Protein AF-A0A8I1KS48-F1 (afdb_monomer_lite)

pLDDT: mean 93.6, std 5.98, range [64.94, 98.06]

Foldseek 3Di:
DCVPDDDDPDDDQADPVRHGD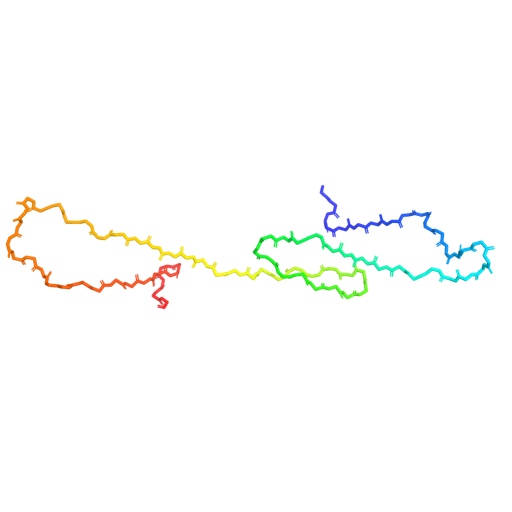DDDDDDDDDPQWDWDGDGHDIDTDRHDDDDDDDDDDDPDVPDPPDDPDDDDFDDDVNHGD

Secondary structure (DSSP, 8-state):
--TT-----S--SB-TTSPBPPP---PPP-TTEEEEEETTEEEEEE---------PPP-SSS-S---S------EETTEE-

Structure (mmCIF, N/CA/C/O backbone):
data_AF-A0A8I1KS48-F1
#
_entry.id   AF-A0A8I1KS48-F1
#
loop_
_atom_site.group_PDB
_atom_site.id
_atom_site.type_symbol
_atom_site.label_atom_id
_atom_site.label_alt_id
_atom_site.label_comp_id
_atom_site.label_asym_id
_atom_site.label_entity_id
_atom_site.label_seq_id
_atom_site.pdbx_PDB_ins_code
_atom_site.Cartn_x
_atom_site.Cartn_y
_atom_site.Cartn_z
_atom_site.occupancy
_atom_site.B_iso_or_equiv
_atom_site.auth_seq_id
_atom_site.auth_comp_id
_atom_site.auth_asym_id
_atom_site.auth_atom_id
_atom_site.pdbx_PDB_model_num
ATOM 1 N N . ALA A 1 1 ? -6.703 -14.357 -16.190 1.00 64.94 1 ALA A N 1
ATOM 2 C CA . ALA A 1 1 ? -5.964 -13.362 -15.385 1.00 64.94 1 ALA A CA 1
ATOM 3 C C . ALA A 1 1 ? -4.557 -13.233 -15.958 1.00 64.94 1 ALA A C 1
ATOM 5 O O . ALA A 1 1 ? -3.989 -14.253 -16.320 1.00 64.94 1 ALA A O 1
ATOM 6 N N . THR A 1 2 ? -4.008 -12.024 -16.087 1.00 81.88 2 THR A N 1
ATOM 7 C CA . THR A 1 2 ? -2.692 -11.768 -16.717 1.00 81.88 2 THR A CA 1
ATOM 8 C C . THR A 1 2 ? -1.504 -11.982 -15.772 1.00 81.88 2 THR A C 1
ATOM 10 O O . THR A 1 2 ? -0.381 -11.618 -16.105 1.00 81.88 2 THR A O 1
ATOM 13 N N . ASN A 1 3 ? -1.732 -12.544 -14.579 1.00 92.06 3 ASN A N 1
ATOM 14 C CA . ASN A 1 3 ? -0.734 -12.648 -13.509 1.00 92.06 3 ASN A CA 1
ATOM 15 C C . ASN A 1 3 ? -0.035 -11.307 -13.215 1.00 92.06 3 ASN A C 1
ATOM 17 O O . ASN A 1 3 ? 1.164 -11.288 -12.961 1.00 92.06 3 ASN A O 1
ATOM 21 N N . TRP A 1 4 ? -0.788 -10.200 -13.290 1.00 93.31 4 TRP A N 1
ATOM 22 C CA . TRP A 1 4 ? -0.296 -8.834 -13.066 1.00 93.31 4 TRP A CA 1
ATOM 23 C C . TRP A 1 4 ? 0.862 -8.420 -13.982 1.00 93.31 4 TRP A C 1
ATOM 25 O O . TRP A 1 4 ? 1.678 -7.579 -13.626 1.00 93.31 4 TRP A O 1
ATOM 35 N N . LYS A 1 5 ? 0.919 -8.995 -15.187 1.00 94.06 5 LYS A N 1
ATOM 36 C CA . LYS A 1 5 ? 1.829 -8.563 -16.247 1.00 94.06 5 LYS A CA 1
ATOM 37 C C . LYS A 1 5 ? 1.099 -7.656 -17.227 1.00 94.06 5 LYS A C 1
ATOM 39 O O . LYS A 1 5 ? -0.068 -7.896 -17.550 1.00 94.06 5 LYS A O 1
ATOM 44 N N . TYR A 1 6 ? 1.811 -6.653 -17.720 1.00 95.25 6 TYR A N 1
ATOM 45 C CA . TYR A 1 6 ? 1.349 -5.746 -18.760 1.00 95.25 6 TYR A CA 1
ATOM 46 C C . TYR A 1 6 ? 2.451 -5.556 -19.808 1.00 95.25 6 TYR A C 1
ATOM 48 O O . TYR A 1 6 ? 3.625 -5.805 -19.538 1.00 95.25 6 TYR A O 1
ATOM 56 N N . ALA A 1 7 ? 2.057 -5.162 -21.015 1.00 95.06 7 ALA A N 1
ATOM 57 C CA . ALA A 1 7 ? 2.971 -4.868 -22.108 1.00 95.06 7 ALA A CA 1
ATOM 58 C C . ALA A 1 7 ? 2.352 -3.806 -23.021 1.00 95.06 7 ALA A C 1
ATOM 60 O O . ALA A 1 7 ? 1.150 -3.842 -23.286 1.00 95.06 7 ALA A O 1
ATOM 61 N N . PHE A 1 8 ? 3.190 -2.899 -23.516 1.00 95.62 8 PHE A N 1
ATOM 62 C CA . PHE A 1 8 ? 2.865 -1.984 -24.605 1.00 95.62 8 PHE A CA 1
ATOM 63 C C . PHE A 1 8 ? 3.677 -2.430 -25.821 1.00 95.62 8 PHE A C 1
ATOM 65 O O . PHE A 1 8 ? 4.903 -2.504 -25.745 1.00 95.62 8 PHE A O 1
ATOM 72 N N . ALA A 1 9 ? 2.994 -2.804 -26.899 1.00 95.94 9 ALA A N 1
ATOM 73 C CA . ALA A 1 9 ? 3.620 -3.233 -28.145 1.00 95.94 9 ALA A CA 1
ATOM 74 C C . ALA A 1 9 ? 3.605 -2.091 -29.165 1.00 95.94 9 ALA A C 1
ATOM 76 O O . ALA A 1 9 ? 2.774 -1.189 -29.066 1.00 95.94 9 ALA A O 1
ATOM 77 N N . ASP A 1 10 ? 4.523 -2.158 -30.130 1.00 96.06 10 ASP A N 1
ATOM 78 C CA . ASP A 1 10 ? 4.575 -1.261 -31.290 1.00 96.06 10 ASP A CA 1
ATOM 79 C C . ASP A 1 10 ? 4.663 0.235 -30.930 1.00 96.06 10 ASP A C 1
ATOM 81 O O . ASP A 1 10 ? 4.085 1.093 -31.593 1.00 96.06 10 ASP A O 1
ATOM 85 N N . VAL A 1 11 ? 5.406 0.553 -29.863 1.00 96.19 11 VAL A N 1
ATOM 86 C CA . VAL A 1 11 ? 5.726 1.934 -29.481 1.00 96.19 11 VAL A CA 1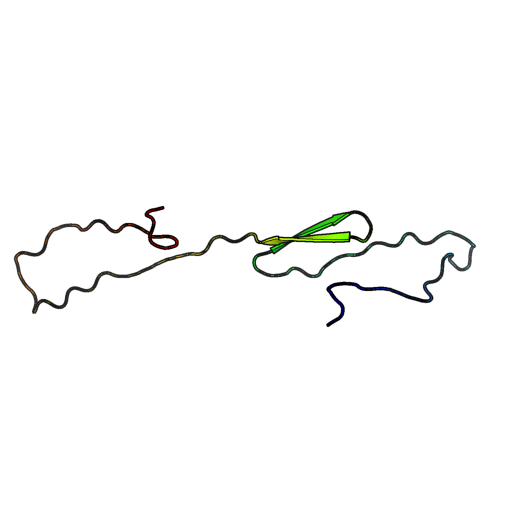
ATOM 87 C C . VAL A 1 11 ? 6.917 2.451 -30.289 1.00 96.19 11 VAL A C 1
ATOM 89 O O . VAL A 1 11 ? 7.908 1.746 -30.485 1.00 96.19 11 VAL A O 1
ATOM 92 N N . GLU A 1 12 ? 6.822 3.684 -30.780 1.00 97.50 12 GLU A N 1
ATOM 93 C CA . GLU A 1 12 ? 7.869 4.302 -31.595 1.00 97.50 12 GLU A CA 1
ATOM 94 C C . GLU A 1 12 ? 9.141 4.550 -30.773 1.00 97.50 12 GLU A C 1
ATOM 96 O O . GLU A 1 12 ? 9.097 5.075 -29.672 1.00 97.50 12 GLU A O 1
ATOM 101 N N . ALA A 1 13 ? 10.318 4.204 -31.289 1.00 97.12 13 ALA A N 1
ATOM 102 C CA . ALA A 1 13 ? 11.558 4.434 -30.542 1.00 97.12 13 ALA A CA 1
ATOM 103 C C . ALA A 1 13 ? 12.075 5.881 -30.661 1.00 97.12 13 ALA A C 1
ATOM 105 O O . ALA A 1 13 ? 12.791 6.349 -29.775 1.00 97.12 13 ALA A O 1
ATOM 106 N N . TYR A 1 14 ? 11.718 6.580 -31.742 1.00 98.06 14 TYR A N 1
ATOM 107 C CA . TYR A 1 14 ? 12.255 7.890 -32.102 1.00 98.06 14 TYR A CA 1
ATOM 108 C C . TYR A 1 14 ? 11.161 8.809 -32.635 1.00 98.06 14 TYR A C 1
ATOM 110 O O . TYR A 1 14 ? 10.239 8.345 -33.303 1.00 98.06 14 TYR A O 1
ATOM 118 N N . ASP A 1 15 ? 11.303 10.107 -32.384 1.00 96.44 15 ASP A N 1
ATOM 119 C CA . ASP A 1 15 ? 10.456 11.129 -32.989 1.00 96.44 15 ASP A CA 1
ATOM 120 C C . ASP A 1 15 ? 10.800 11.374 -34.472 1.00 96.44 15 ASP A C 1
ATOM 122 O O . ASP A 1 15 ? 11.753 10.818 -35.028 1.00 96.44 15 ASP A O 1
ATOM 126 N N . ALA A 1 16 ? 10.045 12.266 -35.120 1.00 97.12 16 ALA A N 1
ATOM 127 C CA . ALA A 1 16 ? 10.250 12.635 -36.524 1.00 97.12 16 ALA A CA 1
ATOM 128 C C . ALA A 1 16 ? 11.641 13.233 -36.831 1.00 97.12 16 ALA A C 1
ATOM 130 O O . ALA A 1 16 ? 12.036 13.290 -37.995 1.00 97.12 16 ALA A O 1
ATOM 131 N N . ASN A 1 17 ? 12.382 13.676 -35.812 1.00 96.88 17 ASN A N 1
ATOM 132 C CA . ASN A 1 17 ? 13.724 14.240 -35.935 1.00 96.88 17 ASN A CA 1
ATOM 133 C C . ASN A 1 17 ? 14.828 13.221 -35.586 1.00 96.88 17 ASN A C 1
ATOM 135 O O . ASN A 1 17 ? 16.009 13.568 -35.638 1.00 96.88 17 ASN A O 1
ATOM 139 N N . GLY A 1 18 ? 14.473 11.981 -35.231 1.00 96.69 18 GLY A N 1
ATOM 140 C CA . GLY A 1 18 ? 15.415 10.933 -34.833 1.00 96.69 18 GLY A CA 1
ATOM 141 C C . GLY A 1 18 ? 15.844 10.987 -33.362 1.00 96.69 18 GLY A C 1
ATOM 142 O O . GLY A 1 18 ? 16.835 10.350 -33.000 1.00 96.69 18 GLY A O 1
ATOM 143 N N . VAL A 1 19 ? 15.138 11.728 -32.500 1.00 98.00 19 VAL A N 1
ATOM 144 C CA . VAL A 1 19 ? 15.420 11.798 -31.056 1.00 98.00 19 VAL A CA 1
ATOM 145 C C . VAL A 1 19 ? 14.693 10.668 -30.331 1.00 98.00 19 VAL A C 1
ATOM 147 O O . VAL A 1 19 ? 13.501 10.467 -30.534 1.00 98.00 19 VAL A O 1
ATOM 150 N N . ALA A 1 20 ? 15.406 9.925 -29.479 1.00 97.88 20 ALA A N 1
ATOM 151 C CA . ALA A 1 20 ? 14.841 8.778 -28.771 1.00 97.88 20 ALA A CA 1
ATOM 152 C C . ALA A 1 20 ? 13.784 9.194 -27.737 1.00 97.88 20 ALA A C 1
ATOM 154 O O . ALA A 1 20 ? 14.019 10.096 -26.925 1.00 97.88 20 ALA A O 1
ATOM 155 N N . TYR A 1 21 ? 12.654 8.486 -27.711 1.00 97.81 21 TYR A N 1
ATOM 156 C CA . TYR A 1 21 ? 11.655 8.663 -26.663 1.00 97.81 21 TYR A CA 1
ATOM 157 C C . TYR A 1 21 ? 12.111 8.028 -25.348 1.00 97.81 21 TYR A C 1
ATOM 159 O O . TYR A 1 21 ? 12.648 6.919 -25.308 1.00 97.81 21 TYR A O 1
ATOM 167 N N . LYS A 1 22 ? 11.846 8.729 -24.243 1.00 97.06 22 LYS A N 1
ATOM 168 C CA . LYS A 1 22 ? 11.952 8.173 -22.896 1.00 97.06 22 LYS A CA 1
ATOM 169 C C . LYS A 1 22 ? 10.565 7.739 -22.438 1.00 97.06 22 LYS A C 1
ATOM 171 O O . LYS A 1 22 ? 9.675 8.576 -22.303 1.00 97.06 22 LYS A O 1
ATOM 176 N N . TYR A 1 23 ? 10.408 6.449 -22.170 1.00 97.38 23 TYR A N 1
ATOM 177 C CA . TYR A 1 23 ? 9.173 5.886 -21.639 1.00 97.38 23 TYR A CA 1
ATOM 178 C C . TYR A 1 23 ? 9.239 5.723 -20.125 1.00 97.38 23 TYR A C 1
ATOM 180 O O . TYR A 1 23 ? 10.273 5.370 -19.562 1.00 97.38 23 TYR A O 1
ATOM 188 N N . GLU A 1 24 ? 8.106 5.971 -19.478 1.00 96.88 24 GLU A N 1
ATOM 189 C CA . GLU A 1 24 ? 7.895 5.804 -18.044 1.00 96.88 24 GLU A CA 1
ATOM 190 C C . GLU A 1 24 ? 6.488 5.247 -17.826 1.00 96.88 24 GLU A C 1
ATOM 192 O O . GLU A 1 24 ? 5.607 5.385 -18.679 1.00 96.88 24 GLU A O 1
ATOM 197 N N . VAL A 1 25 ? 6.268 4.623 -16.674 1.00 97.50 25 VAL A N 1
ATOM 198 C CA . VAL A 1 25 ? 4.954 4.122 -16.266 1.00 97.50 25 VAL A CA 1
ATOM 199 C C . VAL A 1 25 ? 4.542 4.779 -14.963 1.00 97.50 25 VAL A C 1
ATOM 201 O O . VAL A 1 25 ? 5.371 5.143 -14.132 1.00 97.50 25 VAL A O 1
ATOM 204 N N . LYS A 1 26 ? 3.234 4.938 -14.784 1.00 95.06 26 LYS A N 1
ATOM 205 C CA . LYS A 1 26 ? 2.658 5.466 -13.556 1.00 95.06 26 LYS A CA 1
ATOM 206 C C . LYS A 1 26 ? 1.347 4.762 -13.275 1.00 95.06 26 LYS A C 1
ATOM 208 O O . LYS A 1 26 ? 0.495 4.645 -14.154 1.00 95.06 26 LYS A O 1
ATOM 213 N N . GLU A 1 27 ? 1.184 4.332 -12.036 1.00 96.06 27 GLU A N 1
ATOM 214 C CA . GLU A 1 27 ? -0.067 3.761 -11.566 1.00 96.06 27 GLU A CA 1
ATOM 215 C C . GLU A 1 27 ? -1.046 4.856 -11.126 1.00 96.06 27 GLU A C 1
ATOM 217 O O . GLU A 1 27 ? -0.650 5.908 -10.613 1.00 96.06 27 GLU A O 1
ATOM 222 N N . GLN A 1 28 ? -2.342 4.610 -11.320 1.00 96.00 28 GLN A N 1
ATOM 223 C CA . GLN A 1 28 ? -3.375 5.426 -10.689 1.00 96.00 28 GLN A CA 1
ATOM 224 C C . GLN A 1 28 ? -3.448 5.100 -9.189 1.00 96.00 28 GLN A C 1
ATOM 226 O O . GLN A 1 28 ? -3.300 3.935 -8.827 1.00 96.00 28 GLN A O 1
ATOM 231 N N . PRO A 1 29 ? -3.703 6.082 -8.306 1.00 92.12 29 PRO A N 1
ATOM 232 C CA . PRO A 1 29 ? -3.760 5.834 -6.870 1.00 92.12 29 PRO A CA 1
ATOM 233 C C . PRO A 1 29 ? -4.776 4.750 -6.500 1.00 92.12 29 PRO A C 1
ATOM 235 O O . PRO A 1 29 ? -5.936 4.805 -6.913 1.00 92.12 29 PRO A O 1
ATOM 238 N N . VAL A 1 30 ? -4.353 3.805 -5.662 1.00 92.38 30 VAL A N 1
ATOM 239 C CA . VAL A 1 30 ? -5.216 2.762 -5.102 1.00 92.38 30 VAL A CA 1
ATOM 240 C C . VAL A 1 30 ? -5.371 3.013 -3.606 1.00 92.38 30 VAL A C 1
ATOM 242 O O . VAL A 1 30 ? -4.392 3.072 -2.865 1.00 92.38 30 VAL A O 1
ATOM 245 N N . VAL A 1 31 ? -6.612 3.178 -3.142 1.00 88.31 31 VAL A N 1
ATOM 246 C CA . VAL A 1 31 ? -6.900 3.424 -1.720 1.00 88.31 31 VAL A CA 1
ATOM 247 C C . VAL A 1 31 ? -6.356 2.274 -0.871 1.00 88.31 31 VAL A C 1
ATOM 249 O O . VAL A 1 31 ? -6.629 1.106 -1.142 1.00 88.31 31 VAL A O 1
ATOM 252 N N . GLY A 1 32 ? -5.609 2.613 0.178 1.00 89.38 32 GLY A N 1
ATOM 253 C CA . GLY A 1 32 ? -4.996 1.628 1.067 1.00 89.38 32 GLY A CA 1
ATOM 254 C C . GLY A 1 32 ? -3.673 1.046 0.552 1.00 89.38 32 GLY A C 1
ATOM 255 O O . GLY A 1 32 ? -3.187 0.059 1.108 1.00 89.38 32 GLY A O 1
ATOM 256 N N . TYR A 1 33 ? -3.101 1.615 -0.513 1.00 93.38 33 TYR A N 1
ATOM 257 C CA . TYR A 1 33 ? -1.818 1.206 -1.072 1.00 93.38 33 TYR A CA 1
ATOM 258 C C . TYR A 1 33 ? -0.931 2.410 -1.387 1.00 93.38 33 TYR A C 1
ATOM 260 O O . TYR A 1 33 ? -1.390 3.461 -1.830 1.00 93.38 33 TYR A O 1
ATOM 268 N N . GLN A 1 34 ? 0.362 2.229 -1.148 1.00 93.06 34 GLN A N 1
ATOM 269 C CA . GLN A 1 34 ? 1.423 3.119 -1.577 1.00 93.06 34 GLN A CA 1
ATOM 270 C C . GLN A 1 34 ? 2.160 2.433 -2.720 1.00 93.06 34 GLN A C 1
ATOM 272 O O . GLN A 1 34 ? 2.671 1.324 -2.552 1.00 93.06 34 GLN A O 1
ATOM 277 N N . SER A 1 35 ? 2.192 3.108 -3.863 1.00 95.94 35 SER A N 1
ATOM 278 C CA . SER A 1 35 ? 2.831 2.631 -5.086 1.00 95.94 35 SER A CA 1
ATOM 279 C C . SER A 1 35 ? 4.262 3.162 -5.175 1.00 95.94 35 SER A C 1
ATOM 281 O O . SER A 1 35 ? 4.504 4.334 -4.868 1.00 95.94 35 SER A O 1
ATOM 283 N N . ASP A 1 36 ? 5.194 2.308 -5.586 1.00 96.62 36 ASP A N 1
ATOM 284 C CA . ASP A 1 36 ? 6.589 2.644 -5.874 1.00 96.62 36 ASP A CA 1
ATOM 285 C C . ASP A 1 36 ? 6.989 2.074 -7.241 1.00 96.62 36 ASP A C 1
ATOM 287 O O . ASP A 1 36 ? 6.716 0.907 -7.542 1.00 96.62 36 ASP A O 1
ATOM 291 N N . VAL A 1 37 ? 7.597 2.909 -8.088 1.00 97.06 37 VAL A N 1
ATOM 292 C CA . VAL A 1 37 ? 7.897 2.581 -9.489 1.00 97.06 37 VAL A CA 1
ATOM 293 C C . VAL A 1 37 ? 9.406 2.529 -9.697 1.00 97.06 37 VAL A C 1
ATOM 295 O O . VAL A 1 37 ? 10.110 3.532 -9.555 1.00 97.06 37 VAL A O 1
ATOM 298 N N . HIS A 1 38 ? 9.900 1.364 -10.112 1.00 96.69 38 HIS A N 1
ATOM 299 C CA . HIS A 1 38 ? 11.304 1.133 -10.442 1.00 96.69 38 HIS A CA 1
ATOM 300 C C . HIS A 1 38 ? 11.438 0.701 -11.901 1.00 96.69 38 HIS A C 1
ATOM 302 O O . HIS A 1 38 ? 11.269 -0.465 -12.257 1.00 96.69 38 HIS A O 1
ATOM 308 N N . GLY A 1 39 ? 11.739 1.669 -12.770 1.00 95.94 39 GLY A N 1
ATOM 309 C CA . GLY A 1 39 ? 11.724 1.452 -14.215 1.00 95.94 39 GLY A CA 1
ATOM 310 C C . GLY A 1 39 ? 10.301 1.166 -14.689 1.00 95.94 39 GLY A C 1
ATOM 311 O O . GLY A 1 39 ? 9.481 2.078 -14.744 1.00 95.94 39 GLY A O 1
ATOM 312 N N . TYR A 1 40 ? 10.020 -0.099 -15.002 1.00 97.00 40 TYR A N 1
ATOM 313 C CA . TYR A 1 40 ? 8.694 -0.570 -15.414 1.00 97.00 40 TYR A CA 1
ATOM 314 C C . TYR A 1 40 ? 8.050 -1.513 -14.388 1.00 97.00 40 TYR A C 1
ATOM 316 O O . TYR A 1 40 ? 6.8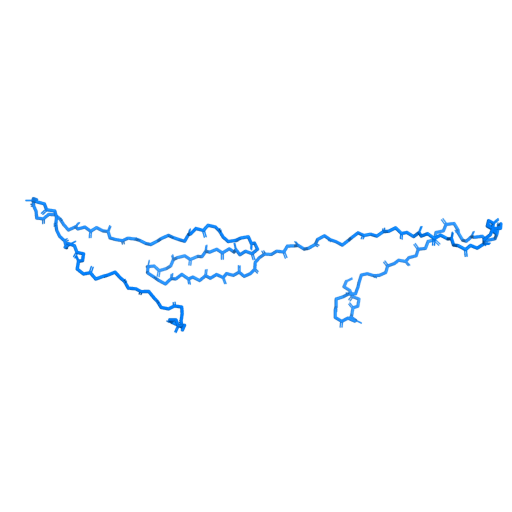98 -1.912 -14.547 1.00 97.00 40 TYR A O 1
ATOM 324 N N . ASP A 1 41 ? 8.750 -1.855 -13.312 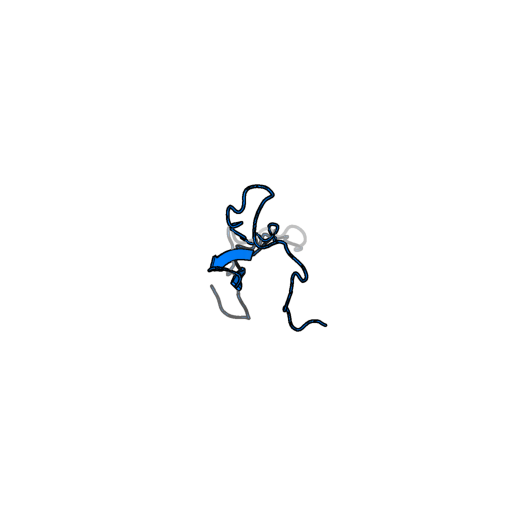1.00 97.38 41 ASP A N 1
ATOM 325 C CA . ASP A 1 41 ? 8.152 -2.636 -12.239 1.00 97.38 41 ASP A CA 1
ATOM 326 C C . ASP A 1 41 ? 7.414 -1.700 -11.278 1.00 97.38 41 ASP A C 1
ATOM 328 O O . ASP A 1 41 ? 7.943 -0.671 -10.851 1.00 97.38 41 ASP A O 1
ATOM 332 N N . ILE A 1 42 ? 6.173 -2.060 -10.949 1.00 97.94 42 ILE A N 1
ATOM 333 C CA . ILE A 1 42 ? 5.318 -1.320 -10.018 1.00 97.94 42 ILE A CA 1
ATOM 334 C C . ILE A 1 42 ? 5.115 -2.198 -8.786 1.00 97.94 42 ILE A C 1
ATOM 336 O O . ILE A 1 42 ? 4.575 -3.303 -8.884 1.00 97.94 42 ILE A O 1
ATOM 340 N N . THR A 1 43 ? 5.543 -1.706 -7.625 1.00 96.94 43 THR A N 1
ATOM 341 C CA . THR A 1 43 ? 5.351 -2.375 -6.336 1.00 96.94 43 THR A CA 1
ATOM 342 C C . THR A 1 43 ? 4.304 -1.632 -5.521 1.00 96.94 43 THR A C 1
ATOM 344 O O . THR A 1 43 ? 4.447 -0.447 -5.244 1.00 96.94 43 THR A O 1
ATOM 347 N N . ASN A 1 44 ? 3.271 -2.349 -5.083 1.00 95.94 44 ASN A N 1
ATOM 348 C CA . ASN A 1 44 ? 2.228 -1.813 -4.217 1.00 95.94 44 ASN A CA 1
ATOM 349 C C . ASN A 1 44 ? 2.386 -2.335 -2.791 1.00 95.94 44 ASN A C 1
ATOM 351 O O . ASN A 1 44 ? 2.176 -3.520 -2.521 1.00 95.94 44 ASN A O 1
ATOM 355 N N . THR A 1 45 ? 2.695 -1.438 -1.860 1.00 94.44 45 THR A N 1
ATOM 356 C CA . THR A 1 45 ? 2.720 -1.743 -0.427 1.00 94.44 45 THR A CA 1
ATOM 357 C C . THR A 1 45 ? 1.376 -1.383 0.178 1.00 94.44 45 THR A C 1
ATOM 359 O O . THR A 1 45 ? 0.927 -0.247 0.054 1.00 94.44 45 THR A O 1
ATOM 362 N N . LYS A 1 46 ? 0.712 -2.334 0.842 1.00 90.69 46 LYS A N 1
ATOM 363 C CA . LYS A 1 46 ? -0.543 -2.045 1.541 1.00 90.69 46 LYS A CA 1
ATOM 364 C C . LYS A 1 46 ? -0.249 -1.104 2.708 1.00 90.69 46 LYS A C 1
ATOM 366 O O . LYS A 1 46 ? 0.420 -1.499 3.659 1.00 90.69 46 LYS A O 1
ATOM 371 N N . VAL A 1 47 ? -0.758 0.118 2.631 1.00 85.81 47 VAL A N 1
ATOM 372 C CA . VAL A 1 47 ? -0.632 1.129 3.681 1.00 85.81 47 VAL A CA 1
ATOM 373 C C . VAL A 1 47 ? -2.027 1.525 4.112 1.00 85.81 47 VAL A C 1
ATOM 375 O O . VAL A 1 47 ? -2.877 1.876 3.302 1.00 85.81 47 VAL A O 1
ATOM 378 N N . GLY A 1 48 ? -2.312 1.428 5.396 1.00 74.75 48 GLY A N 1
ATOM 379 C CA . GLY A 1 48 ? -3.633 1.782 5.871 1.00 74.75 48 GLY A CA 1
ATOM 380 C C . GLY A 1 48 ? -3.712 1.669 7.369 1.00 74.75 48 GLY A C 1
ATOM 381 O O . GLY A 1 48 ? -3.400 0.629 7.944 1.00 74.75 48 GLY A O 1
ATOM 382 N N . GLU A 1 49 ? -4.174 2.746 7.976 1.00 71.38 49 GLU A N 1
ATOM 383 C CA . GLU A 1 49 ? -4.726 2.714 9.314 1.00 71.38 49 GLU A CA 1
ATOM 384 C C . GLU A 1 49 ? -6.222 2.435 9.186 1.00 71.38 49 GLU A C 1
ATOM 386 O O . GLU A 1 49 ? -6.891 2.914 8.268 1.00 71.38 49 GLU A O 1
ATOM 391 N N . THR A 1 50 ? -6.755 1.629 10.095 1.00 75.31 50 THR A N 1
ATOM 392 C CA . THR A 1 50 ? -8.199 1.457 10.227 1.00 75.31 50 THR A CA 1
ATOM 393 C C . THR A 1 50 ? -8.647 2.166 11.490 1.00 75.31 50 THR A C 1
ATOM 395 O O . THR A 1 50 ? -7.981 2.087 12.521 1.00 75.31 50 THR A O 1
ATOM 398 N N . LYS A 1 51 ? -9.790 2.845 11.424 1.00 81.69 51 LYS A N 1
ATOM 399 C CA . LYS A 1 51 ? -10.414 3.449 12.598 1.00 81.69 51 LYS A CA 1
ATOM 400 C C . LYS A 1 51 ? -11.426 2.464 13.174 1.00 81.69 51 LYS A C 1
ATOM 402 O O . LYS A 1 51 ? -12.280 1.969 12.441 1.00 81.69 51 LYS A O 1
ATOM 407 N N . VAL A 1 52 ? -11.321 2.167 14.466 1.00 89.56 52 VAL A N 1
ATOM 408 C CA . VAL A 1 52 ? -12.278 1.318 15.188 1.00 89.56 52 VAL A CA 1
ATOM 409 C C . VAL A 1 52 ? -12.915 2.161 16.280 1.00 89.56 52 VAL A C 1
ATOM 411 O O . VAL A 1 52 ? -12.227 2.653 17.169 1.00 89.56 52 VAL A O 1
ATOM 414 N N . GLU A 1 53 ? -14.229 2.344 16.197 1.00 93.69 53 GLU A N 1
ATOM 415 C CA . GLU A 1 53 ? -15.013 3.109 17.164 1.00 93.69 53 GLU A CA 1
ATOM 416 C C . GLU A 1 53 ? -16.239 2.306 17.587 1.00 93.69 53 GLU A C 1
ATOM 418 O O . GLU A 1 53 ? -16.792 1.523 16.815 1.00 93.69 53 GLU A O 1
ATOM 423 N N . GLY A 1 54 ? -16.671 2.514 18.825 1.00 94.25 54 GLY A N 1
ATOM 424 C CA . GLY A 1 54 ? -17.856 1.878 19.371 1.00 94.25 54 GLY A CA 1
ATOM 425 C C . GLY A 1 54 ? -18.390 2.660 20.557 1.00 94.25 54 GLY A C 1
ATOM 426 O O . GLY A 1 54 ? -17.683 3.454 21.177 1.00 94.25 54 GLY A O 1
ATOM 427 N N . THR A 1 55 ? -19.656 2.428 20.878 1.00 96.44 55 THR A N 1
ATOM 428 C CA . THR A 1 55 ? -20.304 2.992 22.058 1.00 96.44 55 THR A CA 1
ATOM 429 C C . THR A 1 55 ? -20.639 1.875 23.034 1.00 96.44 55 THR A C 1
ATOM 431 O O . THR A 1 55 ? -20.996 0.761 22.648 1.00 96.44 55 THR A O 1
ATOM 434 N N . LYS A 1 56 ? -20.525 2.167 24.332 1.00 95.31 56 LYS A N 1
ATOM 435 C CA . LYS A 1 56 ? -21.062 1.292 25.373 1.00 95.31 56 LYS A CA 1
ATOM 436 C C . LYS A 1 56 ? -22.495 1.714 25.667 1.00 95.31 56 LYS A C 1
ATOM 438 O O . LYS A 1 56 ? -22.726 2.812 26.165 1.00 95.31 56 LYS A O 1
ATOM 443 N N . THR A 1 57 ? -23.437 0.809 25.440 1.00 95.19 57 THR A N 1
ATOM 444 C CA . THR A 1 57 ? -24.815 0.944 25.921 1.00 95.19 57 THR A CA 1
ATOM 445 C C . THR A 1 57 ? -25.022 0.042 27.133 1.00 95.19 57 THR A C 1
ATOM 447 O O . THR A 1 57 ? -24.590 -1.112 27.141 1.00 95.19 57 THR A O 1
ATOM 450 N N . TRP A 1 58 ? -25.676 0.569 28.166 1.00 95.81 58 TRP A N 1
ATOM 451 C CA . TRP A 1 58 ? -26.159 -0.207 29.306 1.00 95.81 58 TRP A CA 1
ATOM 452 C C . TRP A 1 58 ? -27.642 -0.526 29.100 1.00 95.81 58 TRP A C 1
ATOM 454 O O . TRP A 1 58 ? -28.442 0.385 28.910 1.00 95.81 58 TRP A O 1
ATOM 464 N N . ASN A 1 59 ? -28.001 -1.810 29.131 1.00 94.88 59 ASN A N 1
ATOM 465 C CA . ASN A 1 59 ? -29.389 -2.272 29.153 1.00 94.88 59 ASN A CA 1
ATOM 466 C C . ASN A 1 59 ? -29.638 -3.004 30.477 1.00 94.88 59 ASN A C 1
ATOM 468 O O . ASN A 1 59 ? -29.531 -4.223 30.556 1.00 94.88 59 ASN A O 1
ATOM 472 N N . ASP A 1 60 ? -29.871 -2.228 31.529 1.00 95.19 60 ASP A N 1
ATOM 473 C CA . ASP A 1 60 ? -29.917 -2.689 32.922 1.00 95.19 60 ASP A CA 1
ATOM 474 C C . ASP A 1 60 ? -31.116 -2.107 33.694 1.00 95.19 60 ASP A C 1
ATOM 476 O O . ASP A 1 60 ? -31.104 -2.056 34.920 1.00 95.19 60 ASP A O 1
ATOM 480 N N . ASN A 1 61 ? -32.140 -1.625 32.978 1.00 95.06 61 ASN A N 1
ATOM 481 C CA . ASN A 1 61 ? -33.325 -0.985 33.560 1.00 95.06 61 ASN A CA 1
ATOM 482 C C . ASN A 1 61 ? -33.007 0.206 34.496 1.00 95.06 61 ASN A C 1
ATOM 484 O O . ASN A 1 61 ? -33.684 0.427 35.497 1.00 95.06 61 ASN A O 1
ATOM 488 N N . ASN A 1 62 ? -31.976 0.986 34.156 1.00 90.31 62 ASN A N 1
ATOM 489 C CA . ASN A 1 62 ? -31.545 2.168 34.906 1.00 90.31 62 ASN A CA 1
ATOM 490 C C . ASN A 1 62 ? -31.048 1.869 36.328 1.00 90.31 62 ASN A C 1
ATOM 492 O O . ASN A 1 62 ? -31.357 2.596 37.274 1.00 90.31 62 ASN A O 1
ATOM 496 N N . ALA A 1 63 ? -30.257 0.804 36.454 1.00 94.38 63 ALA A N 1
ATOM 497 C CA . ALA A 1 63 ? -29.589 0.432 37.693 1.00 94.38 63 ALA A CA 1
ATOM 498 C C . ALA A 1 63 ? -28.751 1.589 38.282 1.00 94.38 63 ALA A C 1
ATOM 500 O O . ALA A 1 63 ? -28.146 2.387 37.557 1.00 94.38 63 ALA A O 1
ATOM 501 N N . THR A 1 64 ? -28.715 1.679 39.613 1.00 93.94 64 THR A N 1
ATOM 502 C CA . THR A 1 64 ? -28.061 2.774 40.356 1.00 93.94 64 THR A CA 1
ATOM 503 C C . THR A 1 64 ? -26.622 2.469 40.775 1.00 93.94 64 THR A C 1
ATOM 505 O O . THR A 1 64 ? -25.928 3.355 41.260 1.00 93.94 64 THR A O 1
ATOM 508 N N . ASP A 1 65 ? -26.167 1.231 40.611 1.00 95.69 65 ASP A N 1
ATOM 509 C CA . ASP A 1 65 ? -24.876 0.701 41.067 1.00 95.69 65 ASP A CA 1
ATOM 510 C C . ASP A 1 65 ? -23.836 0.577 39.938 1.00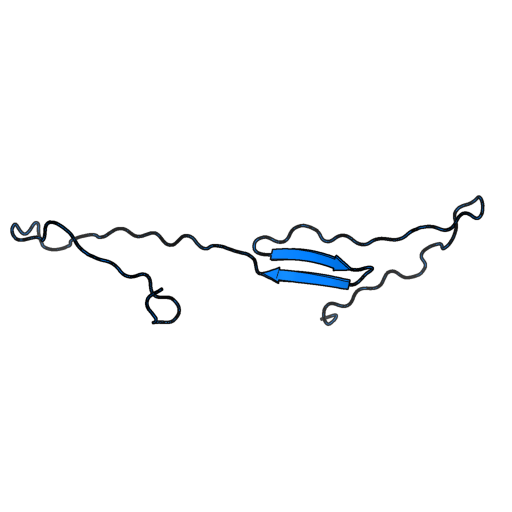 95.69 65 ASP A C 1
ATOM 512 O O . ASP A 1 65 ? -22.831 -0.124 40.067 1.00 95.69 65 ASP A O 1
ATOM 516 N N . ARG A 1 66 ? -24.052 1.276 38.817 1.00 95.31 66 ARG A N 1
ATOM 517 C CA . ARG A 1 66 ? -23.137 1.257 37.671 1.00 95.31 66 ARG A CA 1
ATOM 518 C C . ARG A 1 66 ? -21.733 1.733 38.063 1.00 95.31 66 ARG A C 1
ATOM 520 O O . ARG A 1 66 ? -21.596 2.745 38.757 1.00 95.31 66 ARG A O 1
ATOM 527 N N . PRO A 1 67 ? -20.674 1.091 37.541 1.00 96.06 67 PRO A N 1
ATOM 528 C CA . PRO A 1 67 ? -19.329 1.612 37.705 1.00 96.06 67 PRO A CA 1
ATOM 529 C C . PRO A 1 67 ? -19.196 2.964 36.997 1.00 96.06 67 PRO A C 1
ATOM 531 O O . PRO A 1 67 ? -19.770 3.191 35.930 1.00 96.06 67 PRO A O 1
ATOM 534 N N . SER A 1 68 ? -18.380 3.849 37.568 1.00 95.88 68 SER A N 1
ATOM 535 C CA . SER A 1 68 ? -18.114 5.178 37.003 1.00 95.88 68 SER A CA 1
ATOM 536 C C . SER A 1 68 ? -17.269 5.140 35.726 1.00 95.88 68 SER A C 1
ATOM 538 O O . SER A 1 68 ? -17.228 6.121 34.988 1.00 95.88 68 SER A O 1
ATOM 540 N N . SER A 1 69 ? -16.586 4.025 35.452 1.00 96.31 69 SER A N 1
ATOM 541 C CA . SER A 1 69 ? -15.756 3.844 34.261 1.00 96.31 69 SER A CA 1
ATOM 542 C C . SER A 1 69 ? -15.639 2.372 33.864 1.00 96.31 69 SER A C 1
ATOM 544 O O . SER A 1 69 ? -15.885 1.469 34.664 1.00 96.31 69 SER A O 1
ATOM 546 N N . ILE A 1 70 ? -15.251 2.139 32.611 1.00 96.56 70 ILE A N 1
ATOM 547 C CA . ILE A 1 70 ? -14.868 0.825 32.090 1.00 96.56 70 ILE A CA 1
ATOM 548 C C . ILE A 1 70 ? -13.535 0.945 31.352 1.00 96.56 70 ILE A C 1
ATOM 550 O O . ILE A 1 70 ? -13.171 2.027 30.891 1.00 96.56 70 ILE A O 1
ATOM 554 N N . LYS A 1 71 ? -12.828 -0.176 31.215 1.00 96.31 71 LYS A N 1
ATOM 555 C CA . LYS A 1 71 ? -11.682 -0.315 30.314 1.00 96.31 71 LYS A CA 1
ATOM 556 C C . LYS A 1 71 ? -12.078 -1.210 29.148 1.00 96.31 71 LYS A C 1
ATOM 558 O O . LYS A 1 71 ? -12.861 -2.142 29.331 1.00 96.31 71 LYS A O 1
ATOM 563 N N . VAL A 1 72 ? -11.561 -0.898 27.969 1.00 96.19 72 VAL A N 1
ATOM 564 C CA . VAL A 1 72 ? -11.785 -1.663 26.743 1.00 96.19 72 VAL A CA 1
ATOM 565 C C . VAL A 1 72 ? -10.433 -1.839 26.075 1.00 96.19 72 VAL A C 1
ATOM 567 O O . VAL A 1 72 ? -9.725 -0.853 25.884 1.00 96.19 72 VAL A O 1
ATOM 570 N N . ASP A 1 73 ? -10.110 -3.075 25.719 1.00 96.69 73 ASP A N 1
ATOM 571 C CA . ASP A 1 73 ? -8.918 -3.406 24.949 1.00 96.69 73 ASP A CA 1
ATOM 572 C C . ASP A 1 73 ? -9.305 -3.588 23.479 1.00 96.69 73 ASP A C 1
ATOM 574 O O . ASP A 1 73 ? -10.329 -4.204 23.161 1.00 96.69 73 ASP A O 1
ATOM 578 N N . LEU A 1 74 ? -8.486 -3.062 22.569 1.00 95.44 74 LEU A N 1
ATOM 579 C CA . LEU A 1 74 ? -8.591 -3.385 21.151 1.00 95.44 74 LEU A CA 1
ATOM 580 C C . LEU A 1 74 ? -7.883 -4.722 20.916 1.00 95.44 74 LEU A C 1
ATOM 582 O O . LEU A 1 74 ? -6.754 -4.914 21.359 1.00 95.44 74 LEU A O 1
ATOM 586 N N . LEU A 1 75 ? -8.542 -5.658 20.229 1.00 95.94 75 LEU A N 1
ATOM 587 C CA . LEU A 1 75 ? -7.953 -6.950 19.883 1.00 95.94 75 LEU A CA 1
ATOM 588 C C . LEU A 1 75 ? -7.731 -7.039 18.372 1.00 95.94 75 LEU A C 1
ATOM 590 O O . LEU A 1 75 ? -8.681 -6.959 17.593 1.00 95.94 75 LEU A O 1
ATOM 594 N N . GLN A 1 76 ? -6.492 -7.295 17.956 1.00 93.62 76 GLN A N 1
ATOM 595 C CA . GLN A 1 76 ? -6.152 -7.686 16.590 1.00 93.62 76 GLN A CA 1
ATOM 596 C C . GLN A 1 76 ? -5.930 -9.200 16.551 1.00 93.62 76 GLN A C 1
ATOM 598 O O . GLN A 1 76 ? -5.020 -9.729 17.186 1.00 93.62 76 GLN A O 1
ATOM 603 N N . ASN A 1 77 ? -6.780 -9.921 15.812 1.00 93.69 77 ASN A N 1
ATOM 604 C CA . ASN A 1 77 ? -6.724 -11.386 15.698 1.00 93.69 77 ASN A CA 1
ATOM 605 C C . ASN A 1 77 ? -6.714 -12.106 17.063 1.00 93.69 77 ASN A C 1
ATOM 607 O O . ASN A 1 77 ? -5.968 -13.060 17.276 1.00 93.69 77 ASN A O 1
ATOM 611 N N . GLY A 1 78 ? -7.523 -11.615 18.007 1.00 94.69 78 GLY A N 1
ATOM 612 C CA . GLY A 1 78 ? -7.639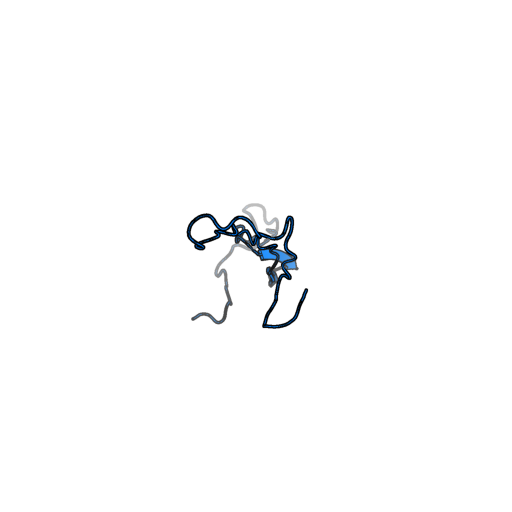 -12.188 19.351 1.00 94.69 78 GLY A CA 1
ATOM 613 C C . GLY A 1 78 ? -6.506 -11.821 20.316 1.00 94.69 78 GLY A C 1
ATOM 614 O O . GLY A 1 78 ? -6.532 -12.273 21.457 1.00 94.69 78 GLY A O 1
ATOM 615 N N . LYS A 1 79 ? -5.533 -11.001 19.901 1.00 95.69 79 LYS A N 1
ATOM 616 C CA . LYS A 1 79 ? -4.471 -10.477 20.771 1.00 95.69 79 LYS A CA 1
ATOM 617 C C . LYS A 1 79 ? -4.703 -9.004 21.056 1.00 95.69 79 LYS A C 1
ATOM 619 O O . LYS A 1 79 ? -5.017 -8.259 20.135 1.00 95.69 79 LYS A O 1
ATOM 624 N N . VAL A 1 80 ? -4.524 -8.605 22.312 1.00 94.88 80 VAL A N 1
ATOM 625 C CA . VAL A 1 80 ? -4.528 -7.190 22.700 1.00 94.88 80 VAL A CA 1
ATOM 626 C C . VAL A 1 80 ? -3.402 -6.477 21.947 1.00 94.88 80 VAL A C 1
ATOM 628 O O . VAL A 1 80 ? -2.277 -6.986 21.927 1.00 94.88 80 VAL A O 1
ATOM 631 N N . VAL A 1 81 ? -3.735 -5.364 21.292 1.00 88.69 81 VAL A N 1
ATOM 632 C CA . VAL A 1 81 ? -2.779 -4.460 20.626 1.00 88.69 81 VAL A CA 1
ATOM 633 C C . VAL A 1 81 ? -2.423 -3.268 21.493 1.00 88.69 81 VAL A C 1
ATOM 635 O O . VAL A 1 81 ? -3.269 -2.867 22.322 1.00 88.69 81 VAL A O 1
#

Radius of gyration: 27.03 Å; chains: 1; bounding box: 49×28×78 Å

Sequence (81 aa):
ATNWKYAFADVEAYDANGVAYKYEVKEQPVVGYQSDVHGYDITNTKVGETKVEGTKTWNDNNATDRPSSIKVDLLQNGKVV